Protein AF-A0A415H7N1-F1 (afdb_monomer_lite)

Secondary structure (DSSP, 8-state):
-B-HHHHH-HIIIIIIHHHHHHHHHTTS-----BBSS---GGGSGGGGS--BSGGG--GGGSSSHHHHHHHHHHHHHHHHHT--

InterPro domains:
  IPR035897 Toll/interleukin-1 receptor homology (TIR) domain superfamily [G3DSA:3.40.50.10140] (1-82)
  IPR035897 Toll/interleukin-1 receptor homology (TIR) domain superfamily [SSF52200] (2-80)

Radius of gyration: 13.04 Å; chains: 1; bounding box: 23×30×31 Å

Structure (mmCIF, N/CA/C/O backbone):
data_AF-A0A415H7N1-F1
#
_entry.id   AF-A0A415H7N1-F1
#
loop_
_atom_site.group_PDB
_atom_site.id
_atom_site.type_symbol
_atom_site.label_atom_id
_atom_site.label_alt_id
_atom_site.label_comp_id
_atom_site.label_asym_id
_atom_site.label_entity_id
_atom_site.label_seq_id
_atom_site.pdbx_PDB_ins_code
_atom_site.Cartn_x
_atom_site.Cartn_y
_atom_site.Cartn_z
_atom_site.occupancy
_atom_site.B_iso_or_equiv
_atom_site.auth_seq_id
_atom_site.auth_comp_id
_atom_site.auth_asym_id
_atom_site.auth_atom_id
_atom_site.pdbx_PDB_model_num
ATOM 1 N N . MET A 1 1 ? 3.883 -2.867 3.665 1.00 87.31 1 MET A N 1
ATOM 2 C CA . MET A 1 1 ? 4.323 -3.002 2.259 1.00 87.31 1 MET A CA 1
ATOM 3 C C . MET A 1 1 ? 4.257 -4.470 1.901 1.00 87.31 1 MET A C 1
ATOM 5 O O . MET A 1 1 ? 4.684 -5.268 2.720 1.00 87.31 1 MET A O 1
ATOM 9 N N . LEU A 1 2 ? 3.692 -4.818 0.750 1.00 92.06 2 LEU A N 1
ATOM 10 C CA . LEU A 1 2 ? 3.375 -6.191 0.374 1.00 92.06 2 LEU A CA 1
ATOM 11 C C . LEU A 1 2 ? 4.378 -6.729 -0.646 1.00 92.06 2 LEU A C 1
ATOM 13 O O . LEU A 1 2 ? 4.721 -6.060 -1.624 1.00 92.06 2 LEU A O 1
ATOM 17 N N . SER A 1 3 ? 4.839 -7.941 -0.372 1.00 93.75 3 SER A N 1
ATOM 18 C CA . SER A 1 3 ? 5.702 -8.783 -1.196 1.00 93.75 3 SER A CA 1
ATOM 19 C C . SER A 1 3 ? 5.479 -10.241 -0.782 1.00 93.75 3 SER A C 1
ATOM 21 O O . SER A 1 3 ? 4.863 -10.497 0.254 1.00 93.75 3 SER A O 1
ATOM 23 N N . SER A 1 4 ? 6.012 -11.197 -1.544 1.00 91.69 4 SER A N 1
ATOM 24 C CA . SER A 1 4 ? 6.058 -12.606 -1.124 1.00 91.69 4 SER A CA 1
ATOM 25 C C . SER A 1 4 ? 6.696 -12.768 0.259 1.00 91.69 4 SER A C 1
ATOM 27 O O . SER A 1 4 ? 6.133 -13.446 1.107 1.00 91.69 4 SER A O 1
ATOM 29 N N . ASP A 1 5 ? 7.800 -12.058 0.516 1.00 90.44 5 ASP A N 1
ATOM 30 C CA . ASP A 1 5 ? 8.516 -12.098 1.801 1.00 90.44 5 ASP A CA 1
ATOM 31 C C . ASP A 1 5 ? 7.641 -11.605 2.967 1.00 90.44 5 ASP A C 1
ATOM 33 O O . ASP A 1 5 ? 7.734 -12.102 4.086 1.00 90.44 5 ASP A O 1
ATOM 37 N N . PHE A 1 6 ? 6.775 -10.616 2.711 1.00 88.75 6 PHE A N 1
ATOM 38 C CA . PHE A 1 6 ? 5.831 -10.122 3.712 1.00 88.75 6 PHE A CA 1
ATOM 39 C C . PHE A 1 6 ? 4.738 -11.153 4.015 1.00 88.75 6 PHE A C 1
ATOM 41 O O . PHE A 1 6 ? 4.376 -11.323 5.177 1.00 88.75 6 PHE A O 1
ATOM 48 N N . LEU A 1 7 ? 4.214 -11.828 2.984 1.00 87.19 7 LEU A N 1
ATOM 49 C CA . LEU A 1 7 ? 3.160 -12.838 3.133 1.00 87.19 7 LEU A CA 1
ATOM 50 C C . LEU A 1 7 ? 3.671 -14.132 3.783 1.00 87.19 7 LEU A C 1
ATOM 52 O O . LEU A 1 7 ? 2.923 -14.765 4.518 1.00 87.19 7 LEU A O 1
ATOM 56 N N . ASP A 1 8 ? 4.934 -14.492 3.550 1.00 86.38 8 ASP A N 1
ATOM 57 C CA . ASP A 1 8 ? 5.581 -15.673 4.143 1.00 86.38 8 ASP A CA 1
ATOM 58 C C . ASP A 1 8 ? 6.039 -15.438 5.600 1.00 86.38 8 ASP A C 1
ATOM 60 O O . ASP A 1 8 ? 6.305 -16.366 6.364 1.00 86.38 8 ASP A O 1
ATOM 64 N N . SER A 1 9 ? 6.094 -14.178 6.042 1.00 81.25 9 SER A N 1
ATOM 65 C CA . SER A 1 9 ? 6.444 -13.830 7.419 1.00 81.25 9 SER A CA 1
ATOM 66 C C . SER A 1 9 ? 5.247 -13.987 8.361 1.00 81.25 9 SER A C 1
ATOM 68 O O . SER A 1 9 ? 4.388 -13.106 8.453 1.00 81.25 9 SER A O 1
ATOM 70 N N . TYR A 1 10 ? 5.245 -15.070 9.150 1.00 68.12 10 TYR A N 1
ATOM 71 C CA . TYR A 1 10 ? 4.250 -15.329 10.206 1.00 68.12 10 TYR A CA 1
ATOM 72 C C . TYR A 1 10 ? 4.019 -14.109 11.115 1.00 68.12 10 TYR A C 1
ATOM 74 O O . TYR A 1 10 ? 2.890 -13.783 11.463 1.00 68.12 10 TYR A O 1
ATOM 82 N N . TYR A 1 11 ? 5.069 -13.368 11.476 1.00 60.81 11 TYR A N 1
ATOM 83 C CA . TYR A 1 11 ? 4.927 -12.20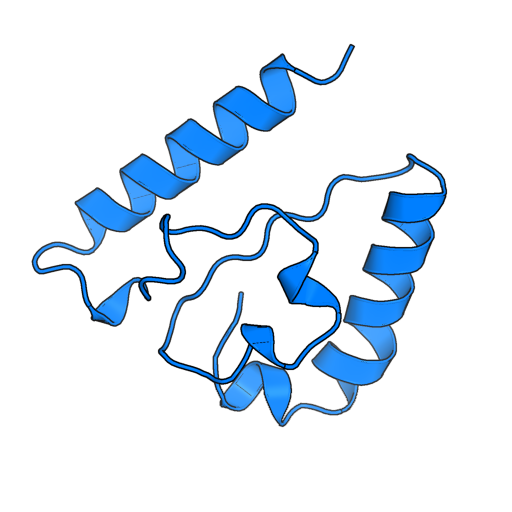7 12.358 1.00 60.81 11 TYR A CA 1
ATOM 84 C C . TYR A 1 11 ? 4.176 -11.040 11.687 1.00 60.81 11 TYR A C 1
ATOM 86 O O . TYR A 1 11 ? 3.254 -10.467 12.277 1.00 60.81 11 TYR A O 1
ATOM 94 N N . CYS A 1 12 ? 4.533 -10.709 10.443 1.00 62.47 12 CYS A N 1
ATOM 95 C CA . CYS A 1 12 ? 3.925 -9.597 9.710 1.00 62.47 12 CYS A CA 1
ATOM 96 C C . CYS A 1 12 ? 2.481 -9.907 9.297 1.00 62.47 12 CYS A C 1
ATOM 98 O O . CYS A 1 12 ? 1.602 -9.045 9.405 1.00 62.47 12 CYS A O 1
ATOM 100 N N . TYR A 1 13 ? 2.224 -11.145 8.874 1.00 63.09 13 TYR A N 1
ATOM 101 C CA . TYR A 1 13 ? 0.907 -11.573 8.425 1.00 63.09 13 TYR A CA 1
ATOM 102 C C . TYR A 1 13 ? -0.036 -11.911 9.587 1.00 63.09 13 TYR A C 1
ATOM 104 O O . TYR A 1 13 ? -1.167 -11.431 9.623 1.00 63.09 13 TYR A O 1
ATOM 112 N N . ASP A 1 14 ? 0.391 -12.683 10.588 1.00 68.69 14 ASP A N 1
ATOM 113 C CA . ASP A 1 14 ? -0.543 -13.148 11.619 1.00 68.69 14 ASP A CA 1
ATOM 114 C C . ASP A 1 14 ? -0.709 -12.195 12.799 1.00 68.69 14 ASP A C 1
ATOM 116 O O . ASP A 1 14 ? -1.778 -12.190 13.410 1.00 68.69 14 ASP A O 1
ATOM 120 N N . ILE A 1 15 ? 0.295 -11.379 13.132 1.00 73.12 15 ILE A N 1
ATOM 121 C CA . ILE A 1 15 ? 0.231 -10.511 14.317 1.00 73.12 15 ILE A CA 1
ATOM 122 C C . ILE A 1 15 ? -0.062 -9.069 13.920 1.00 73.12 15 ILE A C 1
ATOM 124 O O . ILE A 1 15 ? -1.027 -8.477 14.408 1.00 73.12 15 ILE A O 1
ATOM 128 N N . GLU A 1 16 ? 0.759 -8.482 13.052 1.00 80.19 16 GLU A N 1
ATOM 129 C CA . GLU A 1 16 ? 0.646 -7.056 12.731 1.00 80.19 16 GLU A CA 1
ATOM 130 C C . GLU A 1 16 ? -0.564 -6.760 11.842 1.00 80.19 16 GLU A C 1
ATOM 132 O O . GLU A 1 16 ? -1.332 -5.843 12.146 1.00 80.19 16 GLU A O 1
ATOM 137 N N . MET A 1 17 ? -0.799 -7.572 10.805 1.00 84.81 17 MET A N 1
ATOM 138 C CA . MET A 1 17 ? -1.948 -7.387 9.915 1.00 84.81 17 MET A CA 1
ATOM 139 C C . MET A 1 17 ? -3.281 -7.552 10.656 1.00 84.81 17 MET A C 1
ATOM 141 O O . MET A 1 17 ? -4.168 -6.715 10.495 1.00 84.81 17 MET A O 1
ATOM 145 N N . LYS A 1 18 ? -3.431 -8.580 11.506 1.00 86.56 18 LYS A N 1
ATOM 146 C CA . LYS A 1 18 ? -4.676 -8.786 12.271 1.00 86.56 18 LYS A CA 1
ATOM 147 C C . LYS A 1 18 ? -4.964 -7.609 13.199 1.00 86.56 18 LYS A C 1
ATOM 149 O O . LYS A 1 18 ? -6.064 -7.065 13.153 1.00 86.56 18 LYS A O 1
ATOM 154 N N . LYS A 1 19 ? -3.964 -7.152 13.961 1.00 90.06 19 LYS A N 1
ATOM 155 C CA . LYS A 1 19 ? -4.100 -5.976 14.836 1.00 90.06 19 LYS A CA 1
ATOM 156 C C . LYS A 1 19 ? -4.456 -4.717 14.051 1.00 90.06 19 LYS A C 1
ATOM 158 O O . LYS A 1 19 ? -5.305 -3.949 14.492 1.00 90.06 19 LYS A O 1
ATOM 163 N N . ALA A 1 20 ? -3.822 -4.491 12.900 1.00 90.50 20 ALA A N 1
ATOM 164 C CA . ALA A 1 20 ? -4.148 -3.351 12.050 1.00 90.50 20 ALA A CA 1
ATOM 165 C C . ALA A 1 20 ? -5.612 -3.412 11.589 1.00 90.50 20 ALA A C 1
ATOM 167 O O . ALA A 1 20 ? -6.320 -2.417 11.711 1.00 90.50 20 ALA A O 1
ATOM 168 N N . ILE A 1 21 ? -6.081 -4.578 11.124 1.00 92.44 21 ILE A N 1
ATOM 169 C CA . ILE A 1 21 ? -7.467 -4.782 10.670 1.00 92.44 21 ILE A CA 1
ATOM 170 C C . ILE A 1 21 ? -8.463 -4.568 11.813 1.00 92.44 21 ILE A C 1
ATOM 172 O O . ILE A 1 21 ? -9.510 -3.962 11.609 1.00 92.44 21 ILE A O 1
ATOM 176 N N . GLU A 1 22 ? -8.159 -5.034 13.023 1.00 93.94 22 GLU A N 1
ATOM 177 C CA . GLU A 1 22 ? -9.003 -4.783 14.195 1.00 93.94 22 GLU A CA 1
ATOM 178 C C . GLU A 1 22 ? -9.095 -3.293 14.532 1.00 93.94 22 GLU A C 1
ATOM 180 O O . GLU A 1 22 ? -10.186 -2.797 14.800 1.00 93.94 22 GLU A O 1
ATOM 185 N N . ARG A 1 23 ? -7.972 -2.566 14.490 1.00 94.31 23 ARG A N 1
ATOM 186 C CA . ARG A 1 23 ? -7.947 -1.112 14.713 1.00 94.31 23 ARG A CA 1
ATOM 187 C C . ARG A 1 23 ? -8.732 -0.359 13.643 1.00 94.31 23 A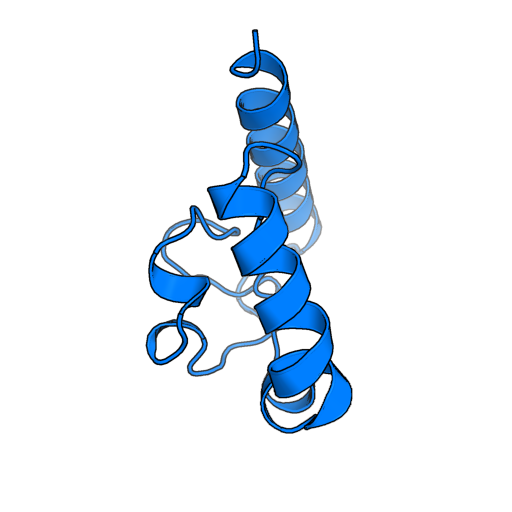RG A C 1
ATOM 189 O O . ARG A 1 23 ? -9.474 0.560 13.977 1.00 94.31 23 ARG A O 1
ATOM 196 N N . GLU A 1 24 ? -8.612 -0.769 12.383 1.00 94.81 24 GLU A N 1
ATOM 197 C CA . GLU A 1 24 ? -9.359 -0.177 11.270 1.00 94.81 24 GLU A CA 1
ATOM 198 C C . GLU A 1 24 ? -10.867 -0.385 11.449 1.00 94.81 24 GLU A C 1
ATOM 200 O O . GLU A 1 24 ? -11.622 0.583 11.401 1.00 94.81 24 GLU A O 1
ATOM 205 N N . LYS A 1 25 ? -11.295 -1.601 11.819 1.00 93.25 25 LYS A N 1
ATOM 206 C CA . LYS A 1 25 ? -12.700 -1.909 12.143 1.00 93.25 25 LYS A CA 1
ATOM 207 C C . LYS A 1 25 ? -13.252 -1.078 13.302 1.00 93.25 25 LYS A C 1
ATOM 209 O O . LYS A 1 25 ? -14.452 -0.823 13.346 1.00 93.25 25 LYS A O 1
ATOM 214 N N . ARG A 1 26 ? -12.399 -0.678 14.250 1.00 96.00 26 ARG A N 1
ATOM 215 C CA . ARG A 1 26 ? -12.754 0.225 15.360 1.00 96.00 26 ARG A CA 1
ATOM 216 C C . ARG A 1 26 ? -12.696 1.709 14.977 1.00 96.00 26 ARG A C 1
ATOM 218 O O . ARG A 1 26 ? -13.001 2.550 15.814 1.00 96.00 26 ARG A O 1
ATOM 225 N N . GLY A 1 27 ? -12.305 2.043 13.747 1.00 92.50 27 GLY A N 1
ATOM 226 C CA . GLY A 1 27 ? -12.135 3.422 13.286 1.00 92.50 27 GLY A CA 1
ATOM 227 C C . GLY A 1 27 ? -10.884 4.118 13.835 1.00 92.50 27 GLY A C 1
ATOM 228 O O . GLY A 1 27 ? -10.760 5.331 13.718 1.00 92.50 27 GLY A O 1
ATOM 229 N N . GLU A 1 28 ? -9.943 3.380 14.429 1.00 94.00 28 GLU A N 1
ATOM 230 C CA . GLU A 1 28 ? -8.739 3.940 15.066 1.00 94.00 28 GLU A CA 1
ATOM 231 C C . GLU A 1 28 ? -7.594 4.202 14.078 1.00 94.00 28 GLU A C 1
ATOM 233 O O . GLU A 1 28 ? -6.595 4.838 14.422 1.00 94.00 28 GLU A O 1
ATOM 238 N N . CYS A 1 29 ? -7.680 3.643 12.873 1.00 92.50 29 CYS A N 1
ATOM 239 C CA . CYS A 1 29 ? -6.733 3.888 11.795 1.00 92.50 29 CYS A CA 1
ATOM 240 C C . CYS A 1 29 ? -7.375 3.627 10.429 1.00 92.50 29 CYS A C 1
ATOM 242 O O . CYS A 1 29 ? -8.483 3.104 10.334 1.00 92.50 29 CYS A O 1
ATOM 244 N N . LYS A 1 30 ? -6.640 3.963 9.366 1.00 93.19 30 LYS A N 1
ATOM 245 C CA . LYS A 1 30 ? -6.906 3.506 8.001 1.00 93.19 30 LYS A CA 1
ATOM 246 C C . LYS A 1 30 ? -5.767 2.612 7.533 1.00 93.19 30 LYS A C 1
ATOM 248 O O . LYS A 1 30 ? -4.600 2.901 7.797 1.00 93.19 30 LYS A O 1
ATOM 253 N N . ILE A 1 31 ? -6.109 1.529 6.843 1.00 93.88 31 ILE A N 1
ATOM 254 C CA . ILE A 1 31 ? -5.136 0.628 6.219 1.00 93.88 31 ILE A CA 1
ATOM 255 C C . ILE A 1 31 ? -4.992 1.008 4.753 1.00 93.88 31 ILE A C 1
ATOM 257 O O . ILE A 1 31 ? -5.981 1.103 4.032 1.00 93.88 31 ILE A O 1
ATOM 261 N N . ILE A 1 32 ? -3.744 1.186 4.323 1.00 94.50 32 ILE A N 1
ATOM 262 C CA . ILE A 1 32 ? -3.380 1.491 2.939 1.00 94.50 32 ILE A CA 1
ATOM 263 C C . ILE A 1 32 ? -2.361 0.436 2.489 1.00 94.50 32 ILE A C 1
ATOM 265 O O . ILE A 1 32 ? -1.171 0.554 2.803 1.00 94.50 32 ILE A O 1
ATOM 269 N N . PRO A 1 33 ? -2.799 -0.644 1.820 1.00 94.75 33 PRO A N 1
ATOM 270 C CA . PRO A 1 33 ? -1.887 -1.627 1.258 1.00 94.75 33 PRO A CA 1
ATOM 271 C C . PRO A 1 33 ? -1.013 -0.995 0.169 1.00 94.75 33 PRO A C 1
ATOM 273 O O . PRO A 1 33 ? -1.513 -0.291 -0.701 1.00 94.75 33 PRO A O 1
ATOM 276 N N . VAL A 1 34 ? 0.295 -1.263 0.208 1.00 96.31 34 VAL A N 1
ATOM 277 C CA . VAL A 1 34 ? 1.251 -0.813 -0.818 1.00 96.31 34 VAL A CA 1
ATOM 278 C C . VAL A 1 34 ? 1.981 -2.024 -1.378 1.00 96.31 34 VAL A C 1
ATOM 280 O O . VAL A 1 34 ? 2.740 -2.656 -0.641 1.00 96.31 34 VAL A O 1
ATOM 283 N N . ILE A 1 35 ? 1.754 -2.347 -2.648 1.00 96.44 35 ILE A N 1
ATOM 284 C CA . ILE A 1 35 ? 2.256 -3.539 -3.337 1.00 96.44 35 ILE A CA 1
ATOM 285 C C . ILE A 1 35 ? 3.624 -3.220 -3.930 1.00 96.44 35 ILE A C 1
ATOM 287 O O . ILE A 1 35 ? 3.753 -2.606 -4.987 1.00 96.44 35 ILE A O 1
ATOM 291 N N . VAL A 1 36 ? 4.678 -3.624 -3.231 1.00 95.31 36 VAL A N 1
ATOM 292 C CA . VAL A 1 36 ? 6.051 -3.352 -3.671 1.00 95.31 36 VAL A CA 1
ATOM 293 C C . VAL A 1 36 ? 6.485 -4.375 -4.716 1.00 95.31 36 VAL A C 1
ATOM 295 O O . VAL A 1 36 ? 7.110 -3.997 -5.704 1.00 95.31 36 VAL A O 1
ATOM 298 N N . ARG A 1 37 ? 6.096 -5.644 -4.532 1.00 94.69 37 ARG A N 1
ATOM 299 C CA . ARG A 1 37 ? 6.356 -6.755 -5.462 1.00 94.69 37 ARG A CA 1
ATOM 300 C C . ARG A 1 37 ? 5.073 -7.495 -5.805 1.00 94.69 37 ARG A C 1
ATOM 302 O O . ARG A 1 37 ? 4.149 -7.529 -4.993 1.00 94.69 37 ARG A O 1
ATOM 309 N N . ALA A 1 38 ? 5.041 -8.114 -6.985 1.00 93.75 38 ALA A N 1
ATOM 310 C CA . ALA A 1 38 ? 3.937 -8.993 -7.361 1.00 93.75 38 ALA A CA 1
ATOM 311 C C . ALA A 1 38 ? 3.827 -10.147 -6.348 1.00 93.75 38 ALA A C 1
ATOM 313 O O . ALA A 1 38 ? 4.817 -10.814 -6.048 1.00 93.75 38 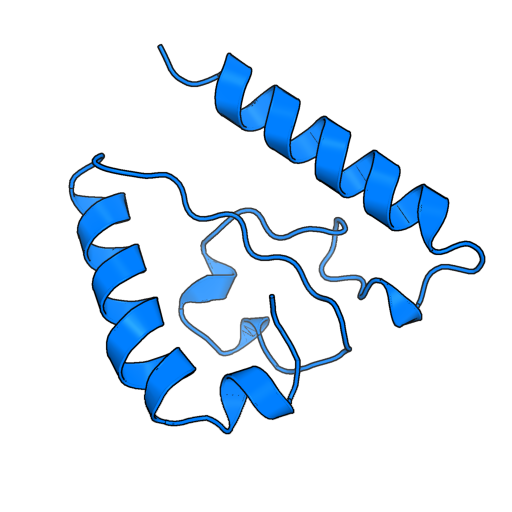ALA A O 1
ATOM 314 N N . CYS A 1 39 ? 2.642 -10.336 -5.775 1.00 93.00 39 CYS A N 1
ATOM 315 C CA . CYS A 1 39 ? 2.348 -11.377 -4.791 1.00 93.00 39 CYS A CA 1
ATOM 316 C C . CYS A 1 39 ? 0.834 -11.610 -4.713 1.00 93.00 39 CYS A C 1
ATOM 318 O O . CYS A 1 39 ? 0.065 -10.790 -5.209 1.00 93.00 39 CYS A O 1
ATOM 320 N N . MET A 1 40 ? 0.413 -12.700 -4.068 1.00 92.06 40 MET A N 1
ATOM 321 C CA . MET A 1 40 ? -0.998 -13.099 -3.919 1.00 92.06 40 MET A CA 1
ATOM 322 C C . MET A 1 40 ? -1.700 -12.314 -2.796 1.00 92.06 40 MET A C 1
ATOM 324 O O . MET A 1 40 ? -2.346 -12.876 -1.914 1.00 92.06 40 MET A O 1
ATOM 328 N N . TRP A 1 41 ? -1.507 -10.994 -2.757 1.00 91.00 41 TRP A N 1
ATOM 329 C CA . TRP A 1 41 ? -2.091 -10.138 -1.720 1.00 91.00 41 TRP A CA 1
ATOM 330 C C . TRP A 1 41 ? -3.624 -10.090 -1.792 1.00 91.00 41 TRP A C 1
ATOM 332 O O . TRP A 1 41 ? -4.290 -9.862 -0.781 1.00 91.00 41 TRP A O 1
ATOM 342 N N . ASP A 1 42 ? -4.175 -10.319 -2.976 1.00 90.44 42 ASP A N 1
ATOM 343 C CA . ASP A 1 42 ? -5.596 -10.407 -3.289 1.00 90.44 42 ASP A CA 1
ATOM 344 C C . ASP A 1 42 ? -6.259 -11.681 -2.737 1.00 90.44 42 ASP A C 1
ATOM 346 O O . ASP A 1 42 ? -7.480 -11.728 -2.585 1.00 90.44 42 ASP A O 1
ATOM 350 N N . GLU A 1 43 ? -5.476 -12.683 -2.337 1.00 90.75 43 GLU A N 1
ATOM 351 C CA . GLU A 1 43 ? -5.965 -13.847 -1.586 1.00 90.75 43 GLU A CA 1
ATOM 352 C C . GLU A 1 43 ? -6.007 -13.613 -0.069 1.00 90.75 43 GLU A C 1
ATOM 354 O O . GLU A 1 43 ? -6.495 -14.445 0.696 1.00 90.75 43 GLU A O 1
ATOM 359 N N . THR A 1 44 ? -5.547 -12.450 0.388 1.00 89.19 44 THR A N 1
ATOM 360 C CA . THR A 1 44 ? -5.512 -12.090 1.808 1.00 89.19 44 THR A CA 1
ATOM 361 C C . THR A 1 44 ? -6.700 -11.200 2.188 1.00 89.19 44 THR A C 1
ATOM 363 O O . THR A 1 44 ? -7.356 -10.612 1.320 1.00 89.19 44 THR A O 1
ATOM 366 N N . PRO A 1 45 ? -6.971 -10.991 3.491 1.00 90.38 45 PRO A N 1
ATOM 367 C CA . PRO A 1 45 ? -7.948 -9.996 3.933 1.00 90.38 45 PRO A CA 1
ATOM 368 C C . PRO A 1 45 ? -7.671 -8.569 3.430 1.00 90.38 45 PRO A C 1
ATOM 370 O O . PRO A 1 45 ? -8.589 -7.745 3.443 1.00 90.38 45 PRO A O 1
ATOM 373 N N . LEU A 1 46 ? -6.443 -8.273 2.976 1.00 90.94 46 LEU A N 1
ATOM 374 C CA . LEU A 1 46 ? -6.059 -6.955 2.468 1.00 90.94 46 LEU A CA 1
ATOM 375 C C . LEU A 1 46 ? -6.751 -6.580 1.153 1.00 90.94 46 LEU A C 1
ATOM 377 O O . LEU A 1 46 ? -6.852 -5.393 0.855 1.00 90.94 46 LEU A O 1
ATOM 381 N N . LYS A 1 47 ? -7.298 -7.558 0.418 1.00 91.38 47 LYS A N 1
ATOM 382 C CA . LYS A 1 47 ? -8.077 -7.333 -0.812 1.00 91.38 47 LYS A CA 1
ATOM 383 C C . LYS A 1 47 ? -9.287 -6.413 -0.631 1.00 91.38 47 LYS A C 1
ATOM 385 O O . LYS A 1 47 ? -9.794 -5.860 -1.598 1.00 91.38 47 LYS A O 1
ATOM 390 N N . ASN A 1 48 ? -9.767 -6.277 0.606 1.00 90.81 48 ASN A N 1
ATOM 391 C CA . ASN A 1 48 ? -10.926 -5.453 0.941 1.00 90.81 48 ASN A CA 1
ATOM 392 C C . ASN A 1 48 ? -10.567 -3.977 1.185 1.00 90.81 48 ASN A C 1
ATOM 394 O O . ASN A 1 48 ? -11.461 -3.174 1.437 1.00 90.81 48 ASN A O 1
ATOM 398 N N . PHE A 1 49 ? -9.281 -3.617 1.147 1.00 92.06 49 PHE A N 1
ATOM 399 C CA . PHE A 1 49 ? -8.813 -2.244 1.326 1.00 92.06 49 PHE A CA 1
ATOM 400 C C . PHE A 1 49 ? -8.345 -1.659 -0.004 1.00 92.06 49 PHE A C 1
ATOM 402 O O . PHE A 1 49 ? -7.914 -2.381 -0.903 1.00 92.06 49 PHE A O 1
ATOM 409 N N . LEU A 1 50 ? -8.387 -0.329 -0.111 1.00 92.06 50 LEU A N 1
ATOM 410 C CA . LEU A 1 50 ? -7.882 0.384 -1.279 1.00 92.06 50 LEU A CA 1
ATOM 411 C C . LEU A 1 50 ? -6.354 0.266 -1.348 1.00 92.06 50 LEU A C 1
ATOM 413 O O . LEU A 1 50 ? -5.636 0.977 -0.644 1.00 92.06 50 LEU A O 1
ATOM 417 N N . ALA A 1 51 ? -5.876 -0.652 -2.183 1.00 94.38 51 ALA A N 1
ATOM 418 C CA . ALA A 1 51 ? -4.459 -0.891 -2.404 1.00 94.38 51 ALA A CA 1
ATOM 419 C C . ALA A 1 51 ? -3.860 0.085 -3.423 1.00 94.38 51 ALA A C 1
ATOM 421 O O . ALA A 1 51 ? -4.527 0.531 -4.358 1.00 94.38 51 ALA A O 1
ATOM 422 N N . PHE A 1 52 ? -2.570 0.357 -3.247 1.00 96.12 52 PHE A N 1
ATOM 423 C CA . PHE A 1 52 ? -1.745 1.092 -4.191 1.00 96.12 52 PHE A CA 1
ATOM 424 C C . PHE A 1 52 ? -0.506 0.282 -4.589 1.00 96.12 52 PHE A C 1
ATOM 426 O O . PHE A 1 52 ? -0.007 -0.507 -3.783 1.00 96.12 52 PHE A O 1
ATOM 433 N N . PRO A 1 53 ? 0.089 0.548 -5.758 1.00 95.38 53 PRO A N 1
ATOM 434 C CA . PRO A 1 53 ? -0.488 1.301 -6.878 1.00 95.38 53 PRO A CA 1
ATOM 435 C C . PRO A 1 53 ? -1.837 0.743 -7.377 1.00 95.38 53 PRO A C 1
ATOM 437 O O . PRO A 1 53 ? -2.213 -0.377 -7.017 1.00 95.38 53 PRO A O 1
ATOM 440 N N . LYS A 1 54 ? -2.608 1.548 -8.125 1.00 88.25 54 LYS A N 1
ATOM 441 C CA . LYS A 1 54 ? -3.963 1.179 -8.572 1.00 88.25 54 LYS A CA 1
ATOM 442 C C . LYS A 1 54 ? -3.967 -0.145 -9.340 1.00 88.25 54 LYS A C 1
ATOM 444 O O . LYS A 1 54 ? -2.964 -0.570 -9.913 1.00 88.25 54 LYS A O 1
ATOM 449 N N . ASP A 1 55 ? -5.121 -0.807 -9.315 1.00 84.38 55 ASP A N 1
ATOM 450 C CA . ASP A 1 55 ? -5.380 -2.078 -10.006 1.00 84.38 55 ASP A CA 1
ATOM 451 C C . ASP A 1 55 ? -4.457 -3.236 -9.591 1.00 84.38 55 ASP A C 1
ATOM 453 O O . ASP A 1 55 ? -4.300 -4.219 -10.312 1.00 84.38 55 ASP A O 1
ATOM 457 N N . GLY A 1 56 ? -3.835 -3.141 -8.413 1.00 84.38 56 GLY A N 1
ATOM 458 C CA . GLY A 1 56 ? -2.970 -4.196 -7.895 1.00 84.38 56 GLY A CA 1
ATOM 459 C C . GLY A 1 56 ? -1.585 -4.255 -8.543 1.00 84.38 56 GLY A C 1
ATOM 460 O O . GLY A 1 56 ? -0.845 -5.213 -8.308 1.00 84.38 56 GLY A O 1
ATOM 461 N N . LYS A 1 57 ? -1.227 -3.252 -9.355 1.00 93.00 57 LYS A N 1
ATOM 462 C CA . LYS A 1 57 ? 0.077 -3.167 -10.014 1.00 93.00 57 LYS A CA 1
ATOM 463 C C . LYS A 1 57 ? 1.175 -2.987 -8.970 1.00 93.00 57 LYS A C 1
ATOM 465 O O . LYS A 1 57 ? 1.079 -2.112 -8.118 1.00 93.00 57 LYS A O 1
ATOM 470 N N . SER A 1 58 ? 2.246 -3.774 -9.041 1.00 96.00 58 SER A N 1
ATOM 471 C CA . SER A 1 58 ? 3.377 -3.603 -8.128 1.00 96.00 58 SER A CA 1
ATOM 472 C C . SER A 1 58 ? 4.282 -2.446 -8.560 1.00 96.00 58 SER A C 1
ATOM 474 O O . SER A 1 58 ? 4.396 -2.135 -9.747 1.00 96.00 58 SER A O 1
ATOM 476 N N . ILE A 1 59 ? 4.984 -1.821 -7.610 1.00 97.12 59 ILE A N 1
ATOM 477 C CA . ILE A 1 59 ? 5.954 -0.746 -7.908 1.00 97.12 59 ILE A CA 1
ATOM 478 C C . ILE A 1 59 ? 7.037 -1.237 -8.889 1.00 97.12 59 ILE A C 1
ATOM 480 O O . ILE A 1 59 ? 7.462 -0.489 -9.766 1.00 97.12 59 ILE A O 1
ATOM 484 N N . GLU A 1 60 ? 7.453 -2.504 -8.804 1.00 94.81 60 GLU A N 1
ATOM 485 C CA . GLU A 1 60 ? 8.424 -3.104 -9.735 1.00 94.81 60 GLU A CA 1
ATOM 486 C C . GLU A 1 60 ? 7.941 -3.168 -11.196 1.00 94.81 60 GLU A C 1
ATOM 488 O O . GLU A 1 60 ? 8.772 -3.240 -12.097 1.00 94.81 60 GLU A O 1
ATOM 493 N N . GLN A 1 61 ? 6.630 -3.099 -11.452 1.00 93.81 61 GLN A N 1
ATOM 494 C CA . GLN A 1 61 ? 6.053 -3.094 -12.804 1.00 93.81 61 GLN A CA 1
ATOM 495 C C . GLN A 1 61 ? 5.985 -1.694 -13.440 1.00 93.81 61 GLN A C 1
ATOM 497 O O . GLN A 1 61 ? 5.497 -1.546 -14.564 1.00 93.81 61 GLN A O 1
ATOM 502 N N . TYR A 1 62 ? 6.400 -0.640 -12.736 1.00 96.12 62 TYR A N 1
ATOM 503 C CA . TYR A 1 62 ? 6.507 0.697 -13.316 1.00 96.12 62 TYR A CA 1
ATOM 504 C C . TYR A 1 62 ? 7.854 0.864 -14.015 1.00 96.12 62 TYR A C 1
ATOM 506 O O . TYR A 1 62 ? 8.892 0.506 -13.465 1.00 96.12 62 TYR A O 1
ATOM 514 N N . GLU A 1 63 ? 7.840 1.474 -15.202 1.00 96.25 63 GLU A N 1
ATOM 515 C CA . GLU A 1 63 ? 9.068 1.851 -15.914 1.00 96.25 63 GLU A CA 1
ATOM 516 C C . GLU A 1 63 ? 9.920 2.805 -15.066 1.00 96.25 63 GLU A C 1
ATOM 518 O O . GLU A 1 63 ? 11.132 2.637 -14.937 1.00 96.25 63 GLU A O 1
ATOM 523 N N . ARG A 1 64 ? 9.264 3.771 -14.412 1.00 97.06 64 ARG A N 1
ATOM 524 C CA . ARG A 1 64 ? 9.875 4.677 -13.442 1.00 97.06 64 ARG A CA 1
ATOM 525 C C . ARG A 1 64 ? 9.195 4.519 -12.093 1.00 97.06 64 ARG A C 1
ATOM 527 O O . ARG A 1 64 ? 8.016 4.824 -11.938 1.00 97.06 64 ARG A O 1
ATOM 534 N N . LYS A 1 65 ? 9.956 4.092 -11.085 1.00 95.56 65 LYS A N 1
ATOM 535 C CA . LYS A 1 65 ? 9.428 3.899 -9.724 1.00 95.56 65 LYS A CA 1
ATOM 536 C C . LYS A 1 65 ? 8.873 5.189 -9.114 1.00 95.56 65 LYS A C 1
ATOM 538 O O . LYS A 1 65 ? 7.914 5.123 -8.353 1.00 95.56 65 LYS A O 1
ATOM 543 N N . ASP A 1 66 ? 9.426 6.345 -9.483 1.00 97.62 66 ASP A N 1
ATOM 544 C CA . ASP A 1 66 ? 8.930 7.655 -9.040 1.00 97.62 66 ASP A CA 1
ATOM 545 C C . ASP A 1 66 ? 7.459 7.883 -9.407 1.00 97.62 66 ASP A C 1
ATOM 547 O O . ASP A 1 66 ? 6.728 8.479 -8.618 1.00 97.62 66 ASP A O 1
ATOM 551 N N . ASP A 1 67 ? 6.999 7.362 -10.549 1.00 97.25 67 ASP A N 1
ATOM 552 C CA . ASP A 1 67 ? 5.600 7.491 -10.963 1.00 97.25 67 ASP A CA 1
ATOM 553 C C . ASP A 1 67 ? 4.684 6.692 -10.024 1.00 97.25 67 ASP A C 1
ATOM 555 O O . ASP A 1 67 ? 3.651 7.199 -9.583 1.00 97.25 67 ASP A O 1
ATOM 559 N N . ALA A 1 68 ? 5.109 5.484 -9.633 1.00 97.00 68 ALA A N 1
ATOM 560 C CA . ALA A 1 68 ? 4.405 4.670 -8.645 1.00 97.00 68 ALA A CA 1
ATOM 561 C C . ALA A 1 68 ? 4.362 5.364 -7.276 1.00 97.00 68 ALA A C 1
ATOM 563 O 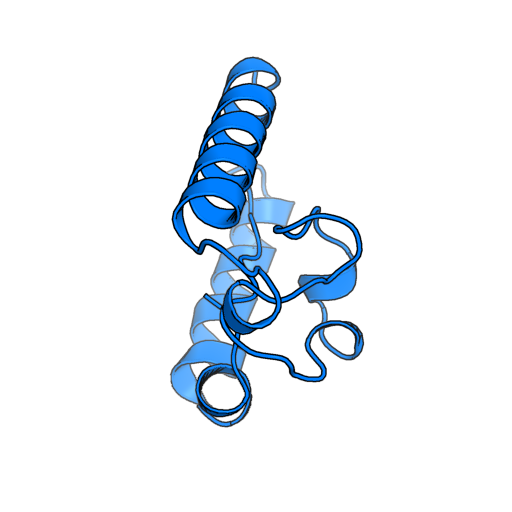O . ALA A 1 68 ? 3.312 5.438 -6.641 1.00 97.00 68 ALA A O 1
ATOM 564 N N . TYR A 1 69 ? 5.496 5.903 -6.816 1.00 97.06 69 TYR A N 1
ATOM 565 C CA . TYR A 1 69 ? 5.569 6.598 -5.530 1.00 97.06 69 TYR A CA 1
ATOM 566 C C . TYR A 1 69 ? 4.742 7.885 -5.512 1.00 97.06 69 TYR A C 1
ATOM 568 O O . TYR A 1 69 ? 4.094 8.173 -4.505 1.00 97.06 69 TYR A O 1
ATOM 576 N N . LEU A 1 70 ? 4.713 8.640 -6.613 1.00 98.00 70 LEU A N 1
ATOM 577 C CA . LEU A 1 70 ? 3.873 9.828 -6.743 1.00 98.00 70 LEU A CA 1
ATOM 578 C C . LEU A 1 70 ? 2.385 9.468 -6.696 1.00 98.00 70 LEU A C 1
ATOM 580 O O . LEU A 1 70 ? 1.607 10.171 -6.051 1.00 98.00 70 LEU A O 1
ATOM 584 N N . GLU A 1 71 ? 1.986 8.381 -7.357 1.00 97.00 71 GLU A N 1
ATOM 585 C CA . GL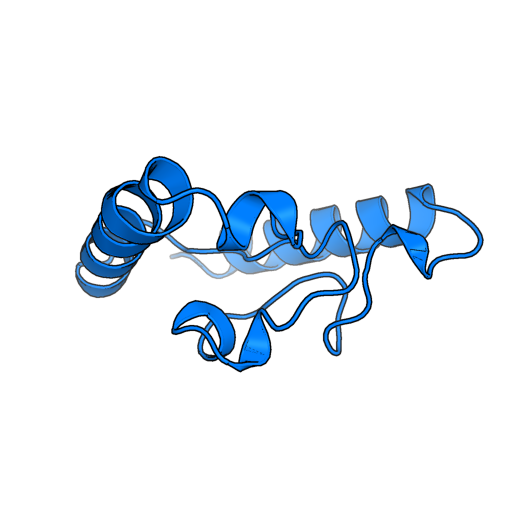U A 1 71 ? 0.618 7.866 -7.305 1.00 97.00 71 GLU A CA 1
ATOM 586 C C . GLU A 1 71 ? 0.224 7.456 -5.879 1.00 97.00 71 GLU A C 1
ATOM 588 O O . GLU A 1 71 ? -0.809 7.905 -5.381 1.00 97.00 71 GLU A O 1
ATOM 593 N N . ILE A 1 72 ? 1.083 6.695 -5.189 1.00 96.69 72 ILE A N 1
ATOM 594 C CA . ILE A 1 72 ? 0.887 6.310 -3.783 1.00 96.69 72 ILE A CA 1
ATOM 595 C C . ILE A 1 72 ? 0.740 7.559 -2.903 1.00 96.69 72 ILE A C 1
ATOM 597 O O . ILE A 1 72 ? -0.202 7.655 -2.119 1.00 96.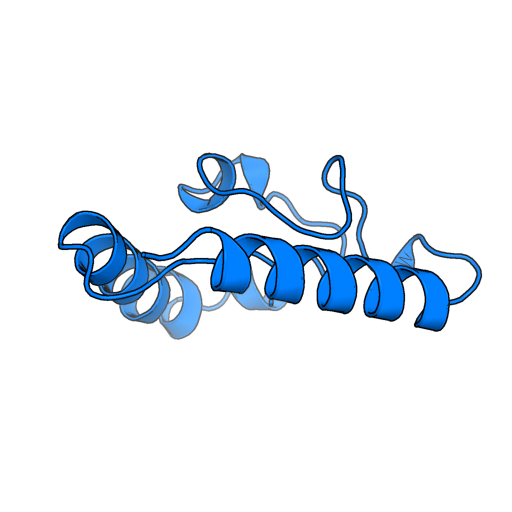69 72 ILE A O 1
ATOM 601 N N . ALA A 1 73 ? 1.637 8.541 -3.036 1.00 97.69 73 ALA A N 1
ATOM 602 C CA . ALA A 1 73 ? 1.615 9.755 -2.223 1.00 97.69 73 ALA A CA 1
ATOM 603 C C . ALA A 1 73 ? 0.332 10.578 -2.431 1.00 97.69 73 ALA A C 1
ATOM 605 O O . ALA A 1 73 ? -0.245 11.080 -1.463 1.00 97.69 73 ALA A O 1
ATOM 606 N N . LYS A 1 74 ? -0.139 10.695 -3.679 1.00 97.56 74 LYS A N 1
ATOM 607 C CA . LYS A 1 74 ? -1.417 11.349 -3.999 1.00 97.56 74 LYS A CA 1
ATOM 608 C C . LYS A 1 74 ? -2.598 10.592 -3.394 1.00 97.56 74 LYS A C 1
ATOM 610 O O . LYS A 1 74 ? -3.424 11.215 -2.738 1.00 97.56 74 LYS A O 1
ATOM 615 N N . GLY A 1 75 ? -2.630 9.268 -3.532 1.00 95.69 75 GLY A N 1
ATOM 616 C CA . GLY A 1 75 ? -3.685 8.434 -2.957 1.00 95.69 75 GLY A CA 1
ATOM 617 C C . GLY A 1 75 ? -3.758 8.514 -1.431 1.00 95.69 75 GLY A C 1
ATOM 618 O O . GLY A 1 75 ? -4.835 8.688 -0.867 1.00 95.69 75 GLY A O 1
ATOM 619 N N . VAL A 1 76 ? -2.609 8.479 -0.747 1.00 95.44 76 VAL A N 1
ATOM 620 C CA . VAL A 1 76 ? -2.541 8.679 0.711 1.00 95.44 76 VAL A CA 1
ATOM 621 C C . VAL A 1 76 ? -3.082 10.056 1.095 1.00 95.44 76 VAL A C 1
ATOM 623 O O . VAL A 1 76 ? -3.866 10.163 2.037 1.00 95.44 76 VAL A O 1
ATOM 626 N N . ARG A 1 77 ? -2.698 11.110 0.362 1.00 96.69 77 ARG A N 1
ATOM 627 C CA . ARG A 1 77 ? -3.200 12.468 0.601 1.00 96.69 77 ARG A CA 1
ATOM 628 C C . ARG A 1 77 ? -4.721 12.539 0.467 1.00 96.69 77 ARG A C 1
ATOM 630 O O . ARG A 1 77 ? -5.355 13.125 1.336 1.00 96.69 77 ARG A O 1
ATOM 637 N N . GLU A 1 78 ? -5.289 11.952 -0.582 1.00 95.88 78 GLU A N 1
ATOM 638 C CA . GLU A 1 78 ? -6.740 11.922 -0.809 1.00 95.88 78 GLU A CA 1
ATOM 639 C C . GLU A 1 78 ? -7.476 11.204 0.330 1.00 95.88 78 GLU A C 1
ATOM 641 O O . GLU A 1 78 ? -8.454 11.731 0.856 1.00 95.88 78 GLU A O 1
ATOM 646 N N . ILE A 1 79 ? -6.964 10.050 0.778 1.00 94.38 79 ILE A N 1
ATOM 647 C CA . ILE A 1 79 ? -7.543 9.310 1.908 1.00 94.38 79 ILE A CA 1
ATOM 648 C C . ILE A 1 79 ? -7.535 10.172 3.168 1.00 94.38 79 ILE A C 1
ATOM 650 O O . ILE A 1 79 ? -8.574 10.317 3.804 1.00 94.38 79 ILE A O 1
ATOM 654 N N . VAL A 1 80 ? -6.398 10.783 3.507 1.00 94.38 80 VAL A N 1
ATOM 655 C CA . VAL A 1 80 ? -6.286 11.643 4.696 1.00 94.38 80 VAL A CA 1
ATOM 656 C C . VAL A 1 80 ? -7.226 12.845 4.602 1.00 94.38 80 VAL A C 1
ATOM 658 O O . VAL A 1 80 ? -7.839 13.209 5.596 1.00 94.38 80 VAL A O 1
ATOM 661 N N . GLN A 1 81 ? -7.386 13.441 3.419 1.00 95.25 81 GLN A N 1
ATOM 662 C CA . GLN A 1 81 ? -8.318 14.553 3.209 1.00 95.25 81 GLN A CA 1
ATOM 663 C C . GLN A 1 81 ? -9.794 14.145 3.317 1.00 95.25 81 GLN A C 1
ATOM 665 O O . GLN A 1 81 ? -10.626 15.004 3.586 1.00 95.25 81 GLN A O 1
ATOM 670 N N . SER A 1 82 ? -10.122 12.868 3.109 1.00 92.00 82 SER A N 1
ATOM 671 C CA . SER A 1 82 ? -11.485 12.339 3.266 1.00 92.00 82 SER A CA 1
ATOM 672 C C . SER A 1 82 ? -11.840 11.941 4.704 1.00 92.00 82 SER A C 1
ATOM 674 O O . SER A 1 82 ? -12.970 11.533 4.965 1.00 92.00 82 SER A O 1
ATOM 676 N N . MET A 1 83 ? -10.875 12.007 5.626 1.00 87.56 83 MET A N 1
ATOM 677 C CA . MET A 1 83 ? -11.086 11.735 7.045 1.00 87.56 83 MET A CA 1
ATOM 678 C C . MET A 1 83 ? -11.522 13.035 7.729 1.00 87.56 83 MET A C 1
ATOM 680 O O . MET A 1 83 ? -10.693 13.918 7.945 1.00 87.56 83 MET A O 1
ATOM 684 N N . GLU A 1 84 ? -12.819 13.149 8.022 1.00 64.50 84 GLU A N 1
ATOM 685 C CA . GLU A 1 84 ? -13.403 14.200 8.875 1.00 64.50 84 GLU A CA 1
ATOM 686 C C . GLU A 1 84 ? -13.289 13.863 10.368 1.00 64.50 84 GLU A C 1
ATOM 688 O O . GLU A 1 84 ? -13.473 12.674 10.728 1.00 64.50 84 GLU A O 1
#

Foldseek 3Di:
DDDPVQCPDCCNQVPVVVVVVVCVVVVNDADEAAAQDDDVCCVHPCVVHCYPPPPSDHCVPDPDSVVRVVSSVVVVVVVVVPPD

Sequence (84 aa):
MLSSDFLDSYYCYDIEMKKAIEREKRGECKIIPVIVRACMWDETPLKNFLAFPKDGKSIEQYERKDDAYLEIAKGVREIVQSME

pLDDT: mean 90.57, std 8.42, range [60.81, 98.0]

Organism: NCBI:txid39486